Protein AF-A0A6I6LCX7-F1 (afdb_monomer)

Organism: NCBI:txid392610

Radius of gyration: 25.62 Å; Cα contacts (8 Å, |Δi|>4): 46; chains: 1; bounding box: 74×55×59 Å

Sequence (118 aa):
MTASDTPKTAPDNREQADEDTQAQTVAGEAMTHSQAPNLSGEDSEHGGTPNPAQIIPDDTQDVVDHMEQMERSGQIDMDAYRGERSDDDEPGMLGEDGMEPGDLDEHGHARRDADDAI

Mean predicted aligned error: 17.52 Å

Secondary structure (DSSP, 8-state):
-------------HHHH--TTSHHHHHHHHHHHHTSTTTSGGG--------TT-SS-TTS--HHHHHHHHHHHT----GGGTT----SSPTTTT-GGG--TT---TTS-----TT---

Foldseek 3Di:
DDDPPDPPPDPPDVVVVPPCPDPVNVVVVVVVVCPDPVNPCPPPDDDDDDDPPDPDDPPDQDPSNLVVVCVVVVHDDPVVCVPPDPPPDDPQPVHLVNADQVDAPPVGDHRPDPPPDD

Structure (mmCIF, N/CA/C/O backbone):
data_AF-A0A6I6LCX7-F1
#
_entry.id   AF-A0A6I6LCX7-F1
#
loop_
_atom_site.group_PDB
_atom_site.id
_atom_site.type_symbol
_atom_site.label_atom_id
_atom_site.label_alt_id
_atom_site.label_comp_id
_atom_site.label_asym_id
_atom_site.label_entity_id
_atom_site.label_seq_id
_atom_site.pdbx_PDB_ins_code
_atom_site.Cartn_x
_atom_site.Cartn_y
_atom_site.Cartn_z
_atom_site.occupancy
_atom_site.B_iso_or_equiv
_atom_site.auth_seq_id
_atom_site.auth_comp_id
_atom_site.auth_asym_id
_atom_site.auth_atom_id
_atom_site.pdbx_PDB_model_num
ATOM 1 N N . MET A 1 1 ? 50.072 12.483 -41.621 1.00 37.81 1 MET A N 1
ATOM 2 C CA . MET A 1 1 ? 48.797 11.740 -41.565 1.00 37.81 1 MET A CA 1
ATOM 3 C C . MET A 1 1 ? 48.143 12.076 -40.237 1.00 37.81 1 MET A C 1
ATOM 5 O O . MET A 1 1 ? 48.549 11.540 -39.219 1.00 37.81 1 MET A O 1
ATOM 9 N N . THR A 1 2 ? 47.250 13.064 -40.229 1.00 44.16 2 THR A N 1
ATOM 10 C CA . THR A 1 2 ? 46.511 13.494 -39.036 1.00 44.16 2 THR A CA 1
ATOM 11 C C . THR A 1 2 ? 45.299 12.583 -38.890 1.00 44.16 2 THR A C 1
ATOM 13 O O . THR A 1 2 ? 44.338 12.721 -39.644 1.00 44.16 2 THR A O 1
ATOM 16 N N . ALA A 1 3 ? 45.375 11.604 -37.991 1.00 49.09 3 ALA A N 1
ATOM 17 C CA . ALA A 1 3 ? 44.200 10.843 -37.598 1.00 49.09 3 ALA A CA 1
ATOM 18 C C . ALA A 1 3 ? 43.291 11.795 -36.814 1.00 49.09 3 ALA A C 1
ATOM 20 O O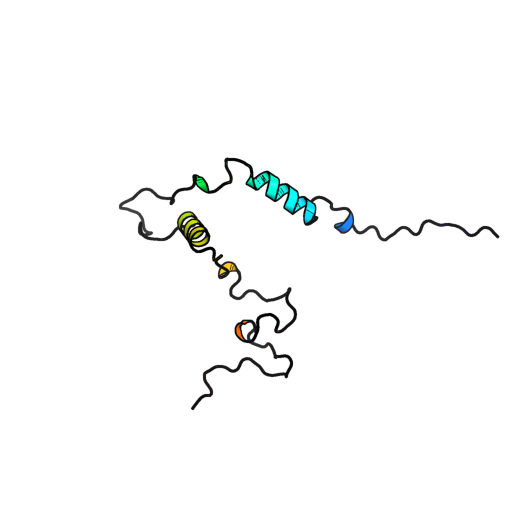 . ALA A 1 3 ? 43.665 12.278 -35.747 1.00 49.09 3 ALA A O 1
ATOM 21 N N . SER A 1 4 ? 42.155 12.140 -37.410 1.00 51.75 4 SER A N 1
ATOM 22 C CA . SER A 1 4 ? 41.102 12.922 -36.782 1.00 51.75 4 SER A CA 1
ATOM 23 C C . SER A 1 4 ? 40.557 12.137 -35.592 1.00 51.75 4 SER A C 1
ATOM 25 O O . SER A 1 4 ? 39.748 11.230 -35.769 1.00 51.75 4 SER A O 1
ATOM 27 N N . ASP A 1 5 ? 41.028 12.462 -34.392 1.00 56.72 5 ASP A N 1
ATOM 28 C CA . ASP A 1 5 ? 40.438 12.007 -33.136 1.00 56.72 5 ASP A CA 1
ATOM 29 C C . ASP A 1 5 ? 39.135 12.785 -32.920 1.00 56.72 5 ASP A C 1
ATOM 31 O O . ASP A 1 5 ? 39.072 13.808 -32.243 1.00 56.72 5 ASP A O 1
ATOM 35 N N . THR A 1 6 ? 38.096 12.387 -33.650 1.00 57.16 6 THR A N 1
ATOM 36 C CA . THR A 1 6 ? 36.738 12.851 -33.390 1.00 57.16 6 THR A CA 1
ATOM 37 C C . THR A 1 6 ? 36.243 12.077 -32.172 1.00 57.16 6 THR A C 1
ATOM 39 O O . THR A 1 6 ? 36.141 10.851 -32.275 1.00 57.16 6 THR A O 1
ATOM 42 N N . PRO A 1 7 ? 35.933 12.731 -31.033 1.00 56.25 7 PRO A N 1
ATOM 43 C CA . PRO A 1 7 ? 35.390 12.017 -29.890 1.00 56.25 7 PRO A CA 1
ATOM 44 C C . PRO A 1 7 ? 34.102 11.339 -30.347 1.00 56.25 7 PRO A C 1
ATOM 46 O O . PRO A 1 7 ? 33.177 11.994 -30.830 1.00 56.25 7 PRO A O 1
ATOM 49 N N . LYS A 1 8 ? 34.071 10.008 -30.257 1.00 59.47 8 LYS A N 1
ATOM 50 C CA . LYS A 1 8 ? 32.873 9.216 -30.514 1.00 59.47 8 LYS A CA 1
ATOM 51 C C . LYS A 1 8 ? 31.853 9.642 -29.465 1.00 59.47 8 LYS A C 1
ATOM 53 O O . LYS A 1 8 ? 31.930 9.197 -28.326 1.00 59.47 8 LYS A O 1
ATOM 58 N N . THR A 1 9 ? 30.949 10.547 -29.826 1.00 63.06 9 THR A N 1
ATOM 59 C CA . THR A 1 9 ? 29.812 10.908 -28.984 1.00 63.06 9 THR A CA 1
ATOM 60 C C . THR A 1 9 ? 29.055 9.609 -28.727 1.00 63.06 9 THR A C 1
ATOM 62 O O . THR A 1 9 ? 28.537 8.998 -29.666 1.00 63.06 9 THR A O 1
ATOM 65 N N . ALA A 1 10 ? 29.105 9.107 -27.492 1.00 66.06 10 ALA A N 1
ATOM 66 C CA . ALA A 1 10 ? 28.246 8.007 -27.084 1.00 66.06 10 ALA A CA 1
ATOM 67 C C . ALA A 1 10 ? 26.789 8.444 -27.324 1.00 66.06 10 ALA A C 1
ATOM 69 O O . ALA A 1 10 ? 26.506 9.641 -27.213 1.00 66.06 10 ALA A O 1
ATOM 70 N N . PRO A 1 11 ? 25.884 7.534 -27.722 1.00 67.12 11 PRO A N 1
ATOM 71 C CA . PRO A 1 11 ? 24.476 7.888 -27.834 1.00 67.12 11 PRO A CA 1
ATOM 72 C C . PRO A 1 11 ? 24.010 8.479 -26.497 1.00 67.12 11 PRO A C 1
ATOM 74 O O . PRO A 1 11 ? 24.218 7.867 -25.453 1.00 67.12 11 PRO A O 1
ATOM 77 N N . ASP A 1 12 ? 23.447 9.687 -26.547 1.00 70.19 12 ASP A N 1
ATOM 78 C CA . ASP A 1 12 ? 22.878 10.375 -25.389 1.00 70.19 12 ASP A CA 1
ATOM 79 C C . ASP A 1 12 ? 21.597 9.642 -24.983 1.00 70.19 12 ASP A C 1
ATOM 81 O O . ASP A 1 12 ? 20.542 9.798 -25.606 1.00 70.19 12 ASP A O 1
ATOM 85 N N . ASN A 1 13 ? 21.742 8.730 -24.025 1.00 73.06 13 ASN A N 1
ATOM 86 C CA . ASN A 1 13 ? 20.651 7.950 -23.476 1.00 73.06 13 ASN A CA 1
ATOM 87 C C . ASN A 1 13 ? 20.053 8.754 -22.319 1.00 73.06 13 ASN A C 1
ATOM 89 O O . ASN A 1 13 ? 20.673 8.865 -21.260 1.00 73.06 13 ASN A O 1
ATOM 93 N N . ARG A 1 14 ? 18.868 9.337 -22.533 1.00 78.12 14 ARG A N 1
ATOM 94 C CA . ARG A 1 14 ? 18.220 10.188 -21.524 1.00 78.12 14 ARG A CA 1
ATOM 95 C C . ARG A 1 14 ? 17.962 9.410 -20.240 1.00 78.12 14 ARG A C 1
ATOM 97 O O . ARG A 1 14 ? 18.135 9.962 -19.166 1.00 78.12 14 ARG A O 1
ATOM 104 N N . GLU A 1 15 ? 17.660 8.124 -20.365 1.00 72.31 15 GLU A N 1
ATOM 105 C CA . GLU A 1 15 ? 17.429 7.197 -19.264 1.00 72.31 15 GLU A CA 1
ATOM 106 C C . GLU A 1 15 ? 18.714 6.888 -18.465 1.00 72.31 15 GLU A C 1
ATOM 108 O O . GLU A 1 15 ? 18.632 6.466 -17.320 1.00 72.31 15 GLU A O 1
ATOM 113 N N . GLN A 1 16 ? 19.915 7.123 -19.017 1.00 76.31 16 GLN A N 1
ATOM 114 C CA . GLN A 1 16 ? 21.177 7.059 -18.253 1.00 76.31 16 GLN A CA 1
ATOM 115 C C . GLN A 1 16 ? 21.526 8.382 -17.562 1.00 76.31 16 GLN A C 1
ATOM 117 O O . GLN A 1 16 ? 22.289 8.386 -16.597 1.00 76.31 16 GLN A O 1
ATOM 122 N N . ALA A 1 17 ? 21.009 9.500 -18.076 1.00 79.00 17 ALA A N 1
ATOM 123 C CA . ALA A 1 17 ? 21.193 10.831 -17.501 1.00 79.00 17 ALA A CA 1
ATOM 124 C C . ALA A 1 17 ? 20.156 11.160 -16.412 1.00 79.00 17 ALA A C 1
ATOM 126 O O . ALA A 1 17 ? 20.317 12.146 -15.695 1.00 79.00 17 ALA A O 1
ATOM 127 N N . ASP A 1 18 ? 19.105 10.352 -16.300 1.00 81.75 18 ASP A N 1
ATOM 128 C CA . ASP A 1 18 ? 18.076 10.445 -15.272 1.00 81.75 18 ASP A CA 1
ATOM 129 C C . ASP A 1 18 ? 18.589 9.768 -13.990 1.00 81.75 18 ASP A C 1
ATOM 131 O O . ASP A 1 18 ? 18.553 8.549 -13.858 1.00 81.75 18 ASP A O 1
ATOM 135 N N . GLU A 1 19 ? 19.201 10.556 -13.099 1.00 81.25 19 GLU A N 1
ATOM 136 C CA . GLU A 1 19 ? 19.796 10.093 -11.833 1.00 81.25 19 GLU A CA 1
ATOM 137 C C . GLU A 1 19 ? 18.735 9.759 -10.774 1.00 81.25 19 GLU A C 1
ATOM 139 O O . GLU A 1 19 ? 18.908 8.815 -9.998 1.00 81.25 19 GLU A O 1
ATOM 144 N N . ASP A 1 20 ? 17.631 10.507 -10.771 1.00 80.81 20 ASP A N 1
ATOM 145 C CA . ASP A 1 20 ? 16.590 10.449 -9.741 1.00 80.81 20 ASP A CA 1
ATOM 146 C C . ASP A 1 20 ? 15.798 9.136 -9.804 1.00 80.81 20 ASP A C 1
ATOM 148 O O . ASP A 1 20 ? 15.361 8.611 -8.782 1.00 80.81 20 ASP A O 1
ATOM 152 N N . THR A 1 21 ? 15.659 8.557 -10.999 1.00 82.56 21 THR A N 1
ATOM 153 C CA . THR A 1 21 ? 14.944 7.287 -11.214 1.00 82.56 21 THR A CA 1
ATOM 154 C C . THR A 1 21 ? 15.823 6.044 -11.052 1.00 82.56 21 THR A C 1
ATOM 156 O O . THR A 1 21 ? 15.332 4.916 -11.151 1.00 82.56 21 THR A O 1
ATOM 159 N N . GLN A 1 22 ? 17.122 6.208 -10.783 1.00 88.88 22 GLN A N 1
ATOM 160 C CA . GLN A 1 22 ? 18.034 5.073 -10.647 1.00 88.88 22 GLN A CA 1
ATOM 161 C C . GLN A 1 22 ? 17.797 4.333 -9.332 1.00 88.88 22 GLN A C 1
ATOM 163 O O . GLN A 1 22 ? 17.592 4.936 -8.278 1.00 88.88 22 GLN A O 1
ATOM 168 N N . ALA A 1 23 ? 17.891 3.003 -9.379 1.00 87.69 23 ALA A N 1
ATOM 169 C CA . ALA A 1 23 ? 17.547 2.137 -8.253 1.00 87.69 23 ALA A CA 1
ATOM 170 C C . ALA A 1 23 ? 18.292 2.496 -6.956 1.00 87.69 23 ALA A C 1
ATOM 172 O O . ALA A 1 23 ? 17.701 2.469 -5.881 1.00 87.69 23 ALA A O 1
ATOM 173 N N . GLN A 1 24 ? 19.574 2.867 -7.036 1.00 86.81 24 GLN A N 1
ATOM 174 C CA . GLN A 1 24 ? 20.352 3.261 -5.859 1.00 86.81 24 GLN A CA 1
ATOM 175 C C . GLN A 1 24 ? 19.909 4.605 -5.266 1.00 86.81 24 GLN A C 1
ATOM 177 O O . GLN A 1 24 ? 19.962 4.768 -4.048 1.00 86.81 24 GLN A O 1
ATOM 182 N N . THR A 1 25 ? 19.470 5.545 -6.108 1.00 87.50 25 THR A N 1
ATOM 183 C CA . THR A 1 25 ? 18.971 6.858 -5.684 1.00 87.50 25 THR A CA 1
ATOM 184 C C . THR A 1 25 ? 17.639 6.680 -4.967 1.00 87.50 25 THR A C 1
ATOM 186 O O . THR A 1 25 ? 17.510 7.089 -3.814 1.00 87.50 25 THR A O 1
ATOM 189 N N . VAL A 1 26 ? 16.710 5.940 -5.583 1.00 87.25 26 VAL A N 1
ATOM 190 C CA . VAL A 1 26 ? 15.400 5.606 -5.003 1.00 87.25 26 VAL A CA 1
ATOM 191 C C . VAL A 1 26 ? 15.551 4.806 -3.707 1.00 87.25 26 VAL A C 1
ATOM 193 O O . VAL A 1 26 ? 14.903 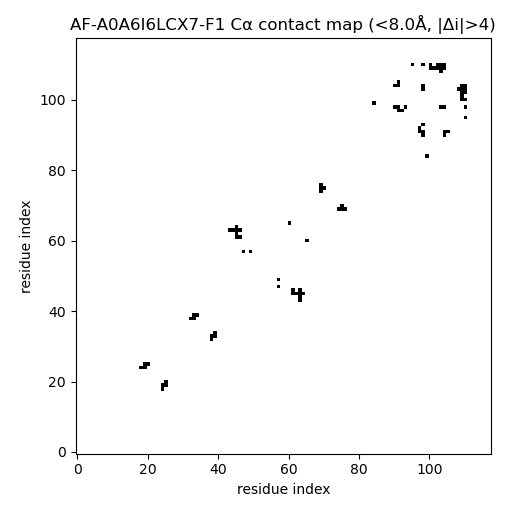5.113 -2.710 1.00 87.25 26 VAL A O 1
ATOM 196 N N . ALA A 1 27 ? 16.442 3.809 -3.669 1.00 85.81 27 ALA A N 1
ATOM 197 C CA . ALA A 1 27 ? 16.692 3.034 -2.454 1.00 85.81 27 ALA A CA 1
ATOM 198 C C . ALA A 1 27 ? 17.294 3.894 -1.330 1.00 85.81 27 ALA A C 1
ATOM 200 O O . ALA A 1 27 ? 16.922 3.742 -0.165 1.00 85.81 27 ALA A O 1
ATOM 201 N N . GLY A 1 28 ? 18.212 4.807 -1.664 1.00 86.25 28 GLY A N 1
ATOM 202 C CA . GLY A 1 28 ? 18.791 5.751 -0.707 1.00 86.25 28 GLY A CA 1
ATOM 203 C C . GLY A 1 28 ? 17.759 6.734 -0.149 1.00 86.25 28 GLY A C 1
ATOM 204 O O . GLY A 1 28 ? 17.728 6.980 1.061 1.00 86.25 28 GLY A O 1
ATOM 205 N N . GLU A 1 29 ? 16.881 7.255 -1.007 1.00 84.69 29 GLU A N 1
ATOM 206 C CA . GLU A 1 29 ? 15.771 8.123 -0.609 1.00 84.69 29 GLU A CA 1
ATOM 207 C C . GLU A 1 29 ? 14.782 7.374 0.289 1.00 84.69 29 GLU A C 1
ATOM 209 O O . GLU A 1 29 ? 14.474 7.850 1.381 1.00 84.69 29 GLU A O 1
ATOM 214 N N . ALA A 1 30 ? 14.364 6.168 -0.108 1.00 81.69 30 ALA A N 1
ATOM 215 C CA . ALA A 1 30 ? 13.442 5.335 0.657 1.00 81.69 30 ALA A CA 1
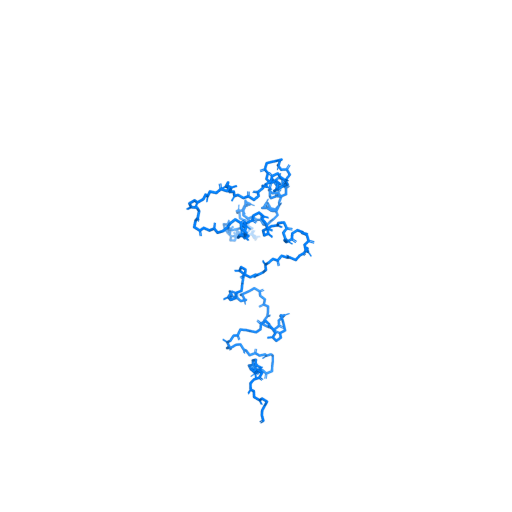ATOM 216 C C . ALA A 1 30 ? 13.988 4.999 2.050 1.00 81.69 30 ALA A C 1
ATOM 218 O O . ALA A 1 30 ? 13.253 5.121 3.026 1.00 81.69 30 ALA A O 1
ATOM 219 N N . MET A 1 31 ? 15.275 4.646 2.166 1.00 79.88 31 MET A N 1
ATOM 220 C CA . MET A 1 31 ? 15.915 4.401 3.466 1.00 79.88 31 MET A CA 1
ATOM 221 C C . MET A 1 31 ? 15.992 5.657 4.340 1.00 79.88 31 MET A C 1
ATOM 223 O O . MET A 1 31 ? 15.899 5.575 5.562 1.00 79.88 31 MET A O 1
ATOM 227 N N . THR A 1 32 ? 16.145 6.833 3.732 1.00 80.19 32 THR A N 1
ATOM 228 C CA . THR A 1 32 ? 16.131 8.100 4.474 1.00 80.19 32 THR A CA 1
ATOM 229 C C . THR A 1 32 ? 14.710 8.458 4.924 1.00 80.19 32 THR A C 1
ATOM 231 O O . THR A 1 32 ? 14.518 8.957 6.033 1.00 80.19 32 THR A O 1
ATOM 234 N N . HIS A 1 33 ? 13.710 8.168 4.087 1.00 68.69 33 HIS A N 1
ATOM 235 C CA . HIS A 1 33 ? 12.294 8.405 4.362 1.00 68.69 33 HIS A CA 1
ATOM 236 C C . HIS A 1 33 ? 11.719 7.453 5.416 1.00 68.69 33 HIS A C 1
ATOM 238 O O . HIS A 1 33 ? 10.968 7.898 6.279 1.00 68.69 33 HIS A O 1
ATOM 244 N N . SER A 1 34 ? 12.089 6.173 5.408 1.00 61.84 34 SER A N 1
ATOM 245 C CA . SER A 1 34 ? 11.628 5.197 6.407 1.00 61.84 34 SER A CA 1
ATOM 246 C C . SER A 1 34 ? 12.153 5.480 7.816 1.00 61.84 34 SER A C 1
ATOM 248 O O . SER A 1 34 ? 11.574 5.018 8.793 1.00 61.84 34 SER A O 1
ATOM 250 N N . GLN A 1 35 ? 13.193 6.306 7.945 1.00 63.19 35 GLN A N 1
ATOM 251 C CA . GLN A 1 35 ? 13.704 6.779 9.231 1.00 63.19 35 GLN A CA 1
ATOM 252 C C . GLN A 1 35 ? 12.983 8.038 9.751 1.00 63.19 35 GLN A C 1
ATOM 254 O O . GLN A 1 35 ? 13.326 8.555 10.819 1.00 63.19 35 GLN A O 1
ATOM 259 N N . ALA A 1 36 ? 11.993 8.555 9.011 1.00 60.88 36 ALA A N 1
ATOM 260 C CA . ALA A 1 36 ? 11.167 9.666 9.455 1.00 60.88 36 ALA A CA 1
ATOM 261 C C . ALA A 1 36 ? 10.147 9.190 10.512 1.00 60.88 36 ALA A C 1
ATOM 263 O O . ALA A 1 36 ? 9.366 8.277 10.244 1.00 60.88 36 ALA A O 1
ATOM 264 N N . PRO A 1 37 ? 10.060 9.855 11.679 1.00 57.16 37 PRO A N 1
ATOM 265 C CA . PRO A 1 37 ? 9.259 9.399 12.822 1.00 57.16 37 PRO A CA 1
ATOM 266 C C . PRO A 1 37 ? 7.736 9.400 12.598 1.00 57.16 37 PRO A C 1
ATOM 268 O O . PRO A 1 37 ? 7.007 8.991 13.483 1.00 57.16 37 PRO A O 1
ATOM 271 N N . ASN A 1 38 ? 7.243 9.876 11.449 1.00 56.78 38 ASN A N 1
ATOM 272 C CA . ASN A 1 38 ? 5.808 9.913 11.128 1.00 56.78 38 ASN A CA 1
ATOM 273 C C . ASN A 1 38 ? 5.395 8.883 10.058 1.00 56.78 38 ASN A C 1
ATOM 275 O O . ASN A 1 38 ? 4.250 8.908 9.616 1.00 56.78 38 ASN A O 1
ATOM 279 N N . LEU A 1 39 ? 6.327 8.056 9.568 1.00 56.03 39 LEU A N 1
ATOM 280 C CA . LEU A 1 39 ? 6.070 7.059 8.514 1.00 56.03 39 LEU A CA 1
ATOM 281 C C . LEU A 1 39 ? 6.232 5.621 8.995 1.00 56.03 39 LEU A C 1
ATOM 283 O O . LEU A 1 39 ? 5.837 4.690 8.298 1.00 56.03 39 LEU A O 1
ATOM 287 N N . SER A 1 40 ? 6.808 5.440 10.176 1.00 59.34 40 SER A N 1
ATOM 288 C CA . SER A 1 40 ? 6.787 4.156 10.844 1.00 59.34 40 SER A CA 1
ATOM 289 C C . SER A 1 40 ? 5.348 3.925 11.301 1.0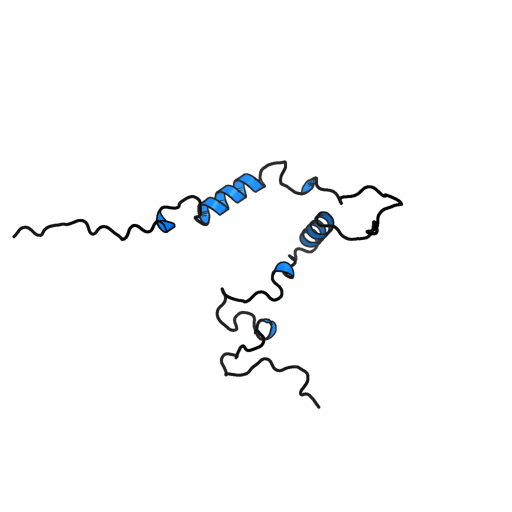0 59.34 40 SER A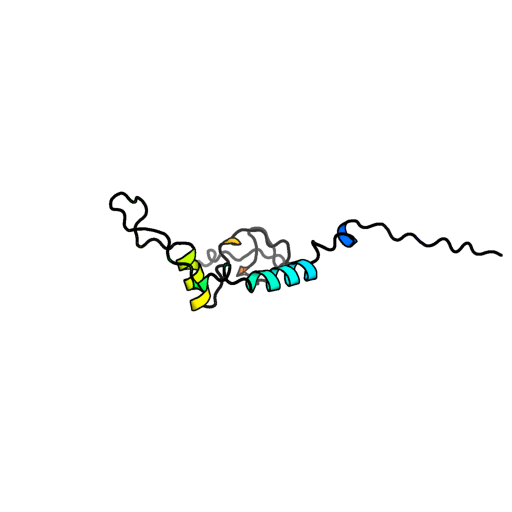 C 1
ATOM 291 O O . SER A 1 40 ? 4.806 4.711 12.076 1.00 59.34 40 SER A O 1
ATOM 293 N N . GLY A 1 41 ? 4.694 2.888 10.780 1.00 59.50 41 GLY A N 1
ATOM 294 C CA . GLY A 1 41 ? 3.329 2.508 11.163 1.00 59.50 41 GLY A CA 1
ATOM 295 C C . GLY A 1 41 ? 3.181 2.120 12.640 1.00 59.50 41 GLY A C 1
ATOM 296 O O . GLY A 1 41 ? 2.102 1.705 13.036 1.00 59.50 41 GLY A O 1
ATOM 297 N N . GLU A 1 42 ? 4.236 2.275 13.448 1.00 63.44 42 GLU A N 1
ATOM 298 C CA . GLU A 1 42 ? 4.306 1.939 14.872 1.00 63.44 42 GLU A CA 1
ATOM 299 C C . GLU A 1 42 ? 3.249 2.644 15.738 1.00 63.44 42 GLU A C 1
ATOM 301 O O . GLU A 1 42 ? 2.851 2.094 16.761 1.00 63.44 42 GLU A O 1
ATOM 306 N N . ASP A 1 43 ? 2.761 3.812 15.306 1.00 69.50 43 ASP A N 1
ATOM 307 C CA . ASP A 1 43 ? 1.699 4.571 15.985 1.00 69.50 43 ASP A CA 1
ATOM 308 C C . ASP A 1 43 ? 0.332 4.487 15.266 1.00 69.50 43 ASP A C 1
ATOM 310 O O . ASP A 1 43 ? -0.602 5.208 15.626 1.00 69.50 43 ASP A O 1
ATOM 314 N N . SER A 1 44 ? 0.198 3.667 14.214 1.00 77.94 44 SER A N 1
ATOM 315 C CA . SER A 1 44 ? -1.085 3.494 13.516 1.00 77.94 44 SER A CA 1
ATOM 316 C C . SER A 1 44 ? -1.990 2.527 14.272 1.00 77.94 44 SER A C 1
ATOM 318 O O . SER A 1 44 ? -1.553 1.478 14.725 1.00 77.94 44 SER A O 1
ATOM 320 N N . GLU A 1 45 ? -3.269 2.878 14.385 1.00 81.94 45 GLU A N 1
ATOM 321 C CA . GL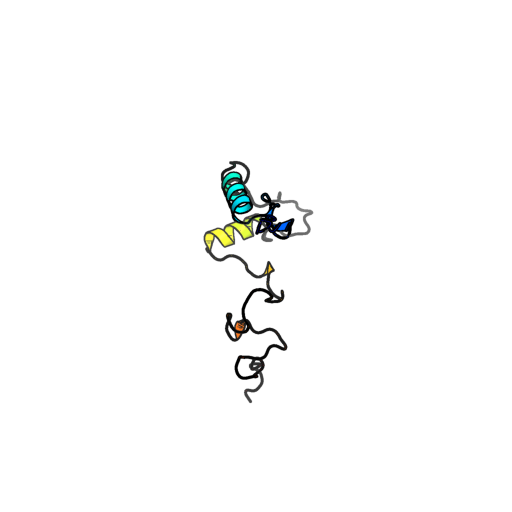U A 1 45 ? -4.299 2.057 15.024 1.00 81.94 45 GLU A CA 1
ATOM 322 C C . GLU A 1 45 ? -5.411 1.714 14.027 1.00 81.94 45 GLU A C 1
ATOM 324 O O . GLU A 1 45 ? -5.624 2.448 13.056 1.00 81.94 45 GLU A O 1
ATOM 329 N N . HIS A 1 46 ? -6.128 0.618 14.291 1.00 84.56 46 HIS A N 1
ATOM 330 C CA . HIS A 1 46 ? -7.322 0.236 13.539 1.00 84.56 46 HIS A CA 1
ATOM 331 C C . HIS A 1 46 ? -8.286 1.424 13.403 1.00 84.56 46 HIS A C 1
ATOM 333 O O . HIS A 1 46 ? -8.701 2.050 14.386 1.00 84.56 46 HIS A O 1
ATOM 339 N N . GLY A 1 47 ? -8.648 1.743 12.167 1.00 77.50 47 GLY A N 1
ATOM 340 C CA . GLY A 1 47 ? -9.435 2.912 11.826 1.00 77.50 47 GLY A CA 1
ATOM 341 C C . GLY A 1 47 ? -10.928 2.696 12.039 1.00 77.50 47 GLY A C 1
ATOM 342 O O . GLY A 1 47 ? -11.588 2.007 11.271 1.00 77.50 47 GLY A O 1
ATOM 343 N N . GLY A 1 48 ? -11.517 3.398 13.003 1.00 72.50 48 GLY A N 1
ATOM 344 C CA . GLY A 1 48 ? -12.967 3.411 13.176 1.00 72.50 48 GLY A CA 1
ATOM 345 C C . GLY A 1 48 ? -13.371 3.770 14.595 1.00 72.50 48 GLY A C 1
ATOM 346 O O . GLY A 1 48 ? -12.661 3.495 15.553 1.00 72.50 48 GLY A O 1
ATOM 347 N N . THR A 1 49 ? -14.533 4.404 14.747 1.00 68.50 49 THR A N 1
ATOM 348 C CA . THR A 1 49 ? -15.194 4.480 16.059 1.00 68.50 49 THR A CA 1
ATOM 349 C C . THR A 1 49 ? -16.445 3.620 15.991 1.00 68.50 49 THR A C 1
ATOM 351 O O . THR A 1 49 ? -17.144 3.724 14.977 1.00 68.50 49 THR A O 1
ATOM 354 N N . PRO A 1 50 ? -16.759 2.828 17.036 1.00 67.94 50 PRO A N 1
ATOM 355 C CA . PRO A 1 50 ? -17.959 2.002 17.048 1.00 67.94 50 PRO A CA 1
ATOM 356 C C . PRO A 1 50 ? -19.181 2.880 16.779 1.00 67.94 50 PRO A C 1
ATOM 358 O O . PRO A 1 50 ? -19.530 3.755 17.582 1.00 67.94 50 PRO A O 1
ATOM 361 N N . ASN A 1 51 ? -19.812 2.688 15.625 1.00 71.19 51 ASN A N 1
ATOM 362 C CA . ASN A 1 51 ? -20.945 3.479 15.179 1.00 71.19 51 ASN A CA 1
ATOM 363 C C . ASN A 1 51 ? -22.133 2.543 14.948 1.00 71.19 51 ASN A C 1
ATOM 365 O O . ASN A 1 51 ? -22.111 1.736 14.026 1.00 71.19 51 ASN A O 1
ATOM 369 N N . PRO A 1 52 ? -23.242 2.687 15.691 1.00 70.56 52 PRO A N 1
ATOM 370 C CA . PRO A 1 52 ? -24.406 1.817 15.527 1.00 70.56 52 PRO A CA 1
ATOM 371 C C . PRO A 1 52 ? -25.071 1.903 14.139 1.00 70.56 52 PRO A C 1
ATOM 373 O O . PRO A 1 52 ? -25.939 1.090 13.834 1.00 70.56 52 PRO A O 1
ATOM 376 N N . ALA A 1 53 ? -24.701 2.883 13.306 1.00 79.94 53 ALA A N 1
ATOM 377 C CA . ALA A 1 53 ? -25.126 3.006 11.913 1.00 79.94 53 ALA A CA 1
ATOM 378 C C . ALA A 1 53 ? -24.077 2.510 10.895 1.00 79.94 53 ALA A C 1
ATOM 380 O O . ALA A 1 53 ? -24.269 2.706 9.693 1.00 79.94 53 ALA A O 1
ATOM 381 N N . GLN A 1 54 ? -22.964 1.913 11.339 1.00 75.25 54 GLN A N 1
ATOM 382 C CA . GLN A 1 54 ? -21.947 1.385 10.435 1.00 75.25 54 GLN A CA 1
ATOM 383 C C . GLN A 1 54 ? -22.481 0.197 9.637 1.00 75.25 54 GLN A C 1
ATOM 385 O O . GLN A 1 54 ? -23.166 -0.683 10.155 1.00 75.25 54 GLN A O 1
ATOM 390 N N . ILE A 1 55 ? -22.162 0.198 8.347 1.00 76.81 55 ILE A N 1
ATOM 391 C CA . ILE A 1 55 ? -22.531 -0.877 7.422 1.00 76.81 55 ILE A CA 1
ATOM 392 C C . ILE A 1 55 ? -21.492 -2.003 7.481 1.00 76.81 55 ILE A C 1
ATOM 394 O O . ILE A 1 55 ? -21.843 -3.169 7.324 1.00 76.81 55 ILE A O 1
ATOM 398 N N . ILE A 1 56 ? -20.226 -1.646 7.708 1.00 75.00 56 ILE A N 1
ATOM 399 C CA . ILE A 1 56 ? -19.109 -2.581 7.836 1.00 75.00 56 ILE A CA 1
ATOM 400 C C . ILE A 1 56 ? -18.993 -2.962 9.312 1.00 75.00 56 ILE A C 1
ATOM 402 O O . ILE A 1 56 ? -18.861 -2.053 10.126 1.00 75.00 56 ILE A O 1
ATOM 406 N N . PRO A 1 57 ? -19.074 -4.248 9.675 1.00 75.31 57 PRO A N 1
ATOM 407 C CA . PRO A 1 57 ? -18.901 -4.705 11.052 1.00 75.31 57 PRO A CA 1
ATOM 408 C C . PRO A 1 57 ? -17.551 -4.297 11.668 1.00 75.31 57 PRO A C 1
ATOM 410 O O . PRO A 1 57 ? -16.546 -4.287 10.961 1.00 75.31 57 PRO A O 1
ATOM 413 N N . ASP A 1 58 ? -17.527 -4.012 12.976 1.00 71.88 58 ASP A N 1
ATOM 414 C CA . ASP A 1 58 ? -16.310 -3.649 13.739 1.00 71.88 58 ASP A CA 1
ATOM 415 C C . ASP A 1 58 ? -15.249 -4.769 13.766 1.00 71.88 58 ASP A C 1
ATOM 417 O O . ASP A 1 58 ? -14.103 -4.523 14.112 1.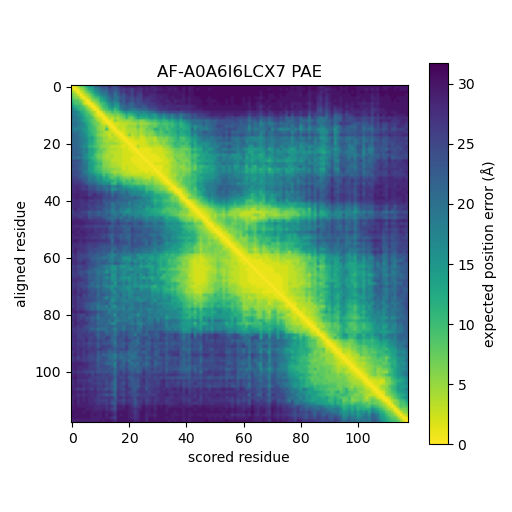00 71.88 58 ASP A O 1
ATOM 421 N N . ASP A 1 59 ? -15.616 -6.010 13.437 1.00 76.94 59 ASP A N 1
ATOM 422 C CA . ASP A 1 59 ? -14.706 -7.159 13.340 1.00 76.94 59 ASP A CA 1
ATOM 423 C C . ASP A 1 59 ? -14.116 -7.353 11.932 1.00 76.94 59 ASP A C 1
ATOM 425 O O . ASP A 1 59 ? -13.435 -8.348 11.673 1.00 76.94 59 ASP A O 1
ATOM 429 N N . THR A 1 60 ? -14.369 -6.420 11.011 1.00 86.12 60 THR A N 1
ATOM 430 C CA . THR A 1 60 ? -13.769 -6.446 9.674 1.00 86.12 60 THR A CA 1
ATOM 431 C C . THR A 1 60 ? -12.332 -5.962 9.751 1.00 86.12 60 THR A C 1
ATOM 433 O O . THR A 1 60 ? -12.080 -4.859 10.219 1.00 86.12 60 THR A O 1
ATOM 436 N N . GLN A 1 61 ? -11.408 -6.770 9.242 1.00 85.56 61 GLN A N 1
ATOM 437 C CA . GLN A 1 61 ? -9.989 -6.439 9.216 1.00 85.56 61 GLN A CA 1
ATOM 438 C C . GLN A 1 61 ? -9.727 -5.227 8.304 1.00 85.56 61 GLN A C 1
ATOM 440 O O . GLN A 1 61 ? -10.191 -5.210 7.158 1.00 85.56 61 GLN A O 1
ATOM 445 N N . ASP A 1 62 ? -9.002 -4.227 8.805 1.00 86.06 62 ASP A N 1
ATOM 446 C CA . ASP A 1 62 ? -8.590 -3.055 8.030 1.00 86.06 62 ASP A CA 1
ATOM 447 C C . ASP A 1 62 ? -7.138 -3.160 7.519 1.00 86.06 62 ASP A C 1
ATOM 449 O O . ASP A 1 62 ? -6.493 -4.209 7.595 1.00 86.06 62 ASP A O 1
ATOM 453 N N . VAL A 1 63 ? -6.624 -2.074 6.931 1.00 86.94 63 VAL A N 1
ATOM 454 C CA . VAL A 1 63 ? -5.262 -2.055 6.377 1.00 86.94 63 VAL A CA 1
ATOM 455 C C . VAL A 1 63 ? -4.205 -2.149 7.484 1.00 86.94 63 VAL A C 1
ATOM 457 O O . VAL A 1 63 ? -3.182 -2.799 7.283 1.00 86.94 63 VAL A O 1
ATOM 460 N N . VAL A 1 64 ? -4.437 -1.519 8.639 1.00 85.81 64 VAL A N 1
ATOM 461 C CA . VAL A 1 64 ? -3.500 -1.544 9.771 1.00 85.81 64 VAL A CA 1
ATOM 462 C C . VAL A 1 64 ? -3.448 -2.950 10.360 1.00 85.81 64 VAL A C 1
ATOM 464 O O . VAL A 1 64 ? -2.362 -3.506 10.500 1.00 85.81 64 VAL A O 1
ATOM 467 N N . ASP A 1 65 ? -4.604 -3.577 10.572 1.00 87.38 65 ASP A N 1
ATOM 468 C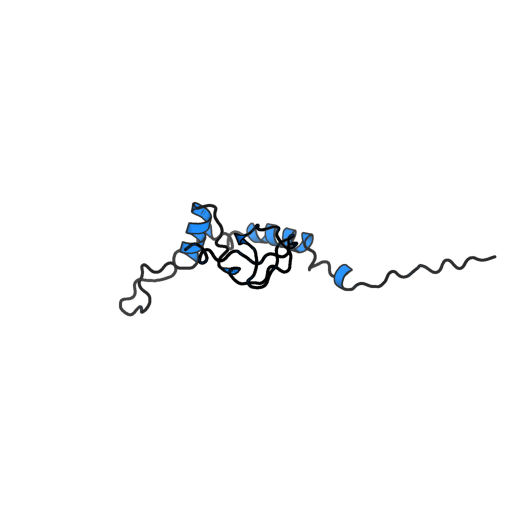 CA . ASP A 1 65 ? -4.691 -4.955 11.052 1.00 87.38 65 ASP A CA 1
ATOM 469 C C . ASP A 1 65 ? -3.976 -5.938 10.113 1.00 87.38 65 ASP A C 1
ATOM 471 O O . ASP A 1 65 ? -3.315 -6.882 10.556 1.00 87.38 65 ASP A O 1
ATOM 475 N N . HIS A 1 66 ? -4.111 -5.731 8.801 1.00 87.19 66 HIS A N 1
ATOM 476 C CA . HIS A 1 66 ? -3.452 -6.569 7.809 1.00 87.19 66 HIS A CA 1
ATOM 477 C C . HIS A 1 66 ? -1.927 -6.373 7.823 1.00 87.19 66 HIS A C 1
ATOM 479 O O . HIS A 1 66 ? -1.170 -7.344 7.756 1.00 87.19 66 HIS A O 1
ATOM 485 N N . MET A 1 67 ? -1.456 -5.132 7.979 1.00 87.56 67 MET A N 1
ATOM 486 C CA . MET A 1 67 ? -0.029 -4.833 8.137 1.00 87.56 67 MET A CA 1
ATOM 487 C C . MET A 1 67 ? 0.556 -5.459 9.412 1.00 87.56 67 MET A C 1
ATOM 489 O O . MET A 1 67 ? 1.604 -6.105 9.341 1.00 87.56 67 MET A O 1
ATOM 493 N N . GLU A 1 68 ? -0.140 -5.370 10.547 1.00 87.06 68 GLU A N 1
ATOM 494 C CA . GLU A 1 68 ? 0.269 -6.03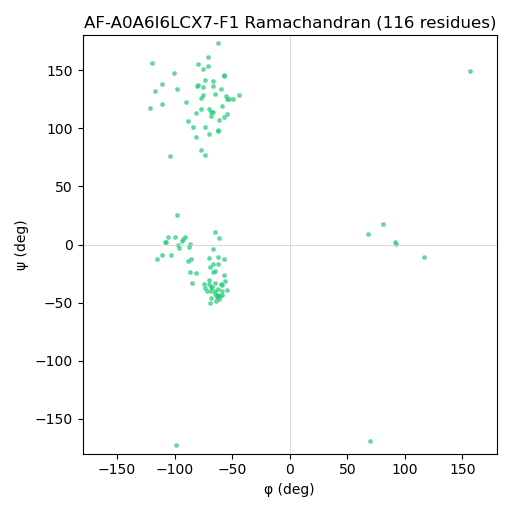6 11.792 1.00 87.06 68 GLU A CA 1
ATOM 495 C C . GLU A 1 68 ? 0.297 -7.564 11.645 1.00 87.06 68 GLU A C 1
ATOM 497 O O . GLU A 1 68 ? 1.187 -8.244 12.169 1.00 87.06 68 GLU A O 1
ATOM 502 N N . GLN A 1 69 ? -0.664 -8.136 10.912 1.00 88.31 69 GLN A N 1
ATOM 503 C CA . GLN A 1 69 ? -0.683 -9.566 10.620 1.00 88.31 69 GLN A CA 1
ATOM 504 C C . GLN A 1 69 ? 0.549 -9.988 9.809 1.00 88.31 69 GLN A C 1
ATOM 506 O O . GLN A 1 69 ? 1.164 -11.015 10.126 1.00 88.31 69 GLN A O 1
ATOM 511 N N . MET A 1 70 ? 0.930 -9.213 8.791 1.00 89.69 70 MET A N 1
ATOM 512 C CA . MET A 1 70 ? 2.135 -9.466 7.996 1.00 89.69 70 MET A CA 1
ATOM 513 C C . MET A 1 70 ? 3.401 -9.358 8.847 1.00 89.69 70 MET A C 1
ATOM 515 O O . MET A 1 70 ? 4.244 -10.254 8.805 1.00 89.69 70 MET A O 1
ATOM 519 N N . GLU A 1 71 ? 3.516 -8.327 9.684 1.00 85.81 71 GLU A N 1
ATOM 520 C CA . GLU A 1 71 ? 4.670 -8.154 10.570 1.00 85.81 71 GLU A CA 1
ATOM 521 C C . GLU A 1 71 ? 4.797 -9.318 11.563 1.00 85.81 71 GLU A C 1
ATOM 523 O O . GLU A 1 71 ? 5.864 -9.918 11.715 1.00 85.81 71 GLU A O 1
ATOM 528 N N . ARG A 1 72 ? 3.688 -9.699 12.204 1.00 86.94 72 ARG A N 1
ATOM 529 C CA . ARG A 1 72 ? 3.673 -10.773 13.202 1.00 86.94 72 ARG A CA 1
ATOM 530 C C . ARG A 1 72 ? 3.931 -12.150 12.598 1.00 86.94 72 ARG A C 1
ATOM 532 O O . ARG A 1 72 ? 4.522 -13.006 13.260 1.00 86.94 72 ARG A O 1
ATOM 539 N N . SER A 1 73 ? 3.431 -12.397 11.390 1.00 88.19 73 SER A N 1
ATOM 540 C CA . SER A 1 73 ? 3.625 -13.670 10.690 1.00 88.19 73 SER A CA 1
ATOM 541 C C . SER A 1 73 ? 4.983 -13.757 9.991 1.00 88.19 73 SER A C 1
ATOM 543 O O . SER A 1 73 ? 5.479 -14.862 9.776 1.00 88.19 73 SER A O 1
ATOM 545 N N . GLY A 1 74 ? 5.591 -12.615 9.652 1.00 85.19 74 GLY A N 1
ATOM 546 C CA . GLY A 1 74 ? 6.780 -12.533 8.805 1.00 85.19 74 GLY A CA 1
ATOM 547 C C . GLY A 1 74 ? 6.520 -12.930 7.347 1.00 85.19 74 GLY A C 1
ATOM 548 O O . GLY A 1 74 ? 7.472 -13.095 6.586 1.00 85.19 74 GLY A O 1
ATOM 549 N N . GLN A 1 75 ? 5.255 -13.115 6.963 1.00 85.69 75 GLN A N 1
ATOM 550 C CA . GLN A 1 75 ? 4.838 -13.482 5.618 1.00 85.69 75 GLN A CA 1
ATOM 551 C C . GLN A 1 75 ? 4.105 -12.296 4.994 1.00 85.69 75 GLN A C 1
ATOM 553 O O . GLN A 1 75 ? 3.099 -11.831 5.524 1.00 85.69 75 GLN A O 1
ATOM 558 N N . ILE A 1 76 ? 4.627 -11.810 3.870 1.00 80.25 76 ILE A N 1
ATOM 559 C CA . ILE A 1 76 ? 3.996 -10.740 3.097 1.00 80.25 76 ILE A CA 1
ATOM 560 C C . ILE A 1 76 ? 2.877 -11.354 2.258 1.00 80.25 76 ILE A C 1
ATOM 562 O O . ILE A 1 76 ? 3.058 -12.427 1.672 1.00 80.25 76 ILE A O 1
ATOM 566 N N . ASP A 1 77 ? 1.731 -10.680 2.213 1.00 79.69 77 ASP A N 1
ATOM 567 C CA . ASP A 1 77 ? 0.654 -11.045 1.306 1.00 79.69 77 ASP A CA 1
ATOM 568 C C . ASP A 1 77 ? 1.078 -10.768 -0.146 1.00 79.69 77 ASP A C 1
ATOM 570 O O . ASP A 1 77 ? 1.306 -9.625 -0.544 1.00 79.69 77 ASP A O 1
ATOM 574 N N . MET A 1 78 ? 1.210 -11.835 -0.933 1.00 80.81 78 MET A N 1
ATOM 575 C CA . MET A 1 78 ? 1.514 -11.751 -2.363 1.00 80.81 78 MET A CA 1
ATOM 576 C C . MET A 1 78 ? 0.237 -11.766 -3.212 1.00 80.81 78 MET A C 1
ATOM 578 O O . MET A 1 78 ? 0.320 -11.748 -4.439 1.00 80.81 78 MET A O 1
ATOM 582 N N . ASP A 1 79 ? -0.948 -11.780 -2.592 1.00 75.44 79 ASP A N 1
ATOM 583 C CA . ASP A 1 79 ? -2.234 -11.858 -3.285 1.00 75.44 79 ASP A CA 1
ATOM 584 C C . ASP A 1 79 ? -2.503 -10.631 -4.152 1.00 75.44 79 ASP A C 1
ATOM 586 O O . ASP A 1 79 ? -3.231 -10.736 -5.138 1.00 75.44 79 ASP A O 1
ATOM 590 N N . ALA A 1 80 ? -1.859 -9.500 -3.853 1.00 71.31 80 ALA A N 1
ATOM 591 C CA . ALA A 1 80 ? -1.857 -8.325 -4.718 1.00 71.31 80 ALA A CA 1
ATOM 592 C C . ALA A 1 80 ? -1.342 -8.633 -6.138 1.00 71.31 80 ALA A C 1
ATOM 594 O O . ALA A 1 80 ? -1.819 -8.036 -7.097 1.00 71.31 80 ALA A O 1
ATOM 595 N N . TYR A 1 81 ? -0.425 -9.595 -6.267 1.00 62.72 81 TYR A N 1
ATOM 596 C CA . TYR A 1 81 ? 0.164 -10.036 -7.535 1.00 62.72 81 TYR A CA 1
ATOM 597 C C . TYR A 1 81 ? -0.525 -11.286 -8.101 1.00 62.72 81 TYR A C 1
ATOM 599 O O . TYR A 1 81 ? -0.155 -11.794 -9.160 1.00 62.72 81 TYR A O 1
ATOM 607 N N . ARG A 1 82 ? -1.534 -11.832 -7.406 1.00 70.62 82 ARG A N 1
ATOM 608 C CA . ARG A 1 82 ? -2.213 -13.056 -7.837 1.00 70.62 82 ARG A CA 1
ATOM 609 C C . ARG A 1 82 ? -2.972 -12.799 -9.139 1.00 70.62 82 ARG A C 1
ATOM 611 O O . ARG A 1 82 ? -3.986 -12.106 -9.157 1.00 70.62 82 ARG A O 1
ATOM 618 N N . GLY A 1 83 ? -2.524 -13.449 -10.210 1.00 69.88 83 GLY A N 1
ATOM 619 C CA . GLY A 1 83 ? -3.120 -13.342 -11.543 1.00 69.88 83 GLY A CA 1
ATOM 620 C C . GLY A 1 83 ? -2.503 -12.256 -12.425 1.00 69.88 83 GLY A C 1
ATOM 621 O O . GLY A 1 83 ? -2.967 -12.084 -13.553 1.00 69.88 83 GLY A O 1
ATOM 622 N N . GLU A 1 84 ? -1.478 -11.545 -11.948 1.00 72.31 84 GLU A N 1
ATOM 623 C CA . GLU A 1 84 ? -0.597 -10.793 -12.840 1.00 72.31 84 GLU A CA 1
ATOM 624 C C . GLU A 1 84 ? 0.280 -11.748 -13.649 1.00 72.31 84 GLU A C 1
ATOM 626 O O . GLU A 1 84 ? 0.532 -12.881 -13.234 1.00 72.31 84 GLU A O 1
ATOM 631 N N . ARG A 1 85 ? 0.701 -11.281 -14.830 1.00 68.12 85 ARG A N 1
ATOM 632 C CA . ARG A 1 85 ? 1.599 -12.049 -15.685 1.00 68.12 85 ARG A CA 1
ATOM 633 C C . ARG A 1 85 ? 3.012 -11.998 -15.127 1.00 68.12 85 ARG A C 1
ATOM 635 O O . ARG A 1 85 ? 3.505 -10.927 -14.777 1.00 68.12 85 ARG A O 1
ATOM 642 N N . SER A 1 86 ? 3.656 -13.148 -15.108 1.00 70.38 86 SER A N 1
ATOM 643 C CA . SER A 1 86 ? 5.048 -13.315 -14.725 1.00 70.38 86 SER A CA 1
ATOM 644 C C . SER A 1 86 ? 5.933 -12.859 -15.901 1.00 70.38 86 SER A C 1
ATOM 646 O O . SER A 1 86 ? 6.310 -13.637 -16.772 1.00 70.38 86 SER A O 1
ATOM 648 N N . ASP A 1 87 ? 6.138 -11.538 -16.027 1.00 70.12 87 ASP A N 1
ATOM 649 C CA . ASP A 1 87 ? 6.870 -10.921 -17.153 1.00 70.12 87 ASP A CA 1
ATOM 650 C C . ASP A 1 87 ? 8.400 -10.815 -16.905 1.00 70.12 87 ASP A C 1
ATOM 652 O O . ASP A 1 87 ? 9.152 -10.585 -17.855 1.00 70.12 87 ASP A O 1
ATOM 656 N N . ASP A 1 88 ? 8.863 -11.004 -15.660 1.00 64.88 88 ASP A N 1
ATOM 657 C CA . ASP A 1 88 ? 10.256 -10.770 -15.225 1.00 64.88 88 ASP A CA 1
ATOM 658 C C . ASP A 1 88 ? 11.044 -12.048 -14.865 1.00 64.88 88 ASP A C 1
ATOM 660 O O . ASP A 1 88 ? 12.258 -11.988 -14.638 1.00 64.88 88 ASP A O 1
ATOM 664 N N . ASP A 1 89 ? 10.392 -13.208 -14.798 1.00 63.47 89 ASP A N 1
ATOM 665 C CA . ASP A 1 89 ? 11.033 -14.499 -14.562 1.00 63.47 89 ASP A CA 1
ATOM 666 C C . ASP A 1 89 ? 11.219 -15.304 -15.853 1.00 63.47 89 ASP A C 1
ATOM 668 O O . ASP A 1 89 ? 10.449 -15.237 -16.809 1.00 63.47 89 ASP A O 1
ATOM 672 N N . GLU A 1 90 ? 12.297 -16.088 -15.889 1.00 60.84 90 GLU A N 1
ATOM 673 C CA . GLU A 1 90 ? 12.474 -17.086 -16.939 1.00 60.84 90 GLU A CA 1
ATOM 674 C C . GLU A 1 90 ? 11.396 -18.175 -16.775 1.00 60.84 90 GLU A C 1
ATOM 676 O O . GLU A 1 90 ? 11.103 -18.587 -15.643 1.00 60.84 90 GLU A O 1
ATOM 681 N N . PRO A 1 91 ? 10.820 -18.689 -17.874 1.00 59.78 91 PRO A N 1
ATOM 682 C CA . PRO A 1 91 ? 9.746 -19.672 -17.809 1.00 59.78 91 PRO A CA 1
ATOM 683 C C . PRO A 1 91 ? 10.160 -20.898 -16.979 1.00 59.78 91 PRO A C 1
ATOM 685 O O . PRO A 1 91 ? 11.199 -21.514 -17.226 1.00 59.78 91 PRO A O 1
ATOM 688 N N . GLY A 1 92 ? 9.332 -21.261 -15.991 1.00 62.41 92 GLY A N 1
ATOM 689 C CA . GLY A 1 92 ? 9.522 -22.440 -15.135 1.00 62.41 92 GLY A CA 1
ATOM 690 C C . GLY A 1 92 ? 10.298 -22.213 -13.828 1.00 62.41 92 GLY A C 1
ATOM 691 O O . GLY A 1 92 ? 10.453 -23.158 -13.051 1.00 62.41 92 GLY A O 1
ATOM 692 N N . MET A 1 93 ? 10.746 -20.988 -13.527 1.00 63.81 93 MET A N 1
ATOM 693 C CA . MET A 1 93 ? 11.506 -20.683 -12.298 1.00 63.81 93 MET A CA 1
ATOM 694 C C . MET A 1 93 ? 10.695 -20.833 -11.000 1.00 63.81 93 MET A C 1
ATOM 696 O O . MET A 1 93 ? 11.266 -21.080 -9.937 1.00 63.81 93 MET A O 1
ATOM 700 N N . LEU A 1 94 ? 9.370 -20.732 -11.086 1.00 64.94 94 LEU A N 1
ATOM 701 C CA . LEU A 1 94 ? 8.438 -20.897 -9.967 1.00 64.94 94 LEU A CA 1
ATOM 702 C C . LEU A 1 94 ? 7.912 -22.342 -9.811 1.00 64.94 94 LEU A C 1
ATOM 704 O O . LEU A 1 94 ? 7.080 -22.609 -8.944 1.00 64.94 94 LEU A O 1
ATOM 708 N N . GLY A 1 95 ? 8.403 -23.292 -10.617 1.00 65.56 95 GLY A N 1
ATOM 709 C CA . GLY A 1 95 ? 7.903 -24.670 -10.639 1.00 65.56 95 GLY A CA 1
ATOM 710 C C . GLY A 1 95 ? 6.488 -24.793 -11.224 1.00 65.56 95 GLY A C 1
ATOM 711 O O . GLY A 1 95 ? 5.952 -23.849 -11.801 1.00 65.56 95 GLY A O 1
ATOM 712 N N . GLU A 1 96 ? 5.865 -25.969 -11.085 1.00 66.25 96 GLU A N 1
ATOM 713 C CA . GLU A 1 96 ? 4.534 -26.254 -11.662 1.00 66.25 96 GLU A CA 1
ATOM 714 C C . GLU A 1 96 ? 3.456 -25.276 -11.147 1.00 66.25 96 GLU A C 1
ATOM 716 O O . GLU A 1 96 ? 2.602 -24.816 -11.912 1.00 66.25 96 GLU A O 1
ATOM 721 N N . ASP A 1 97 ? 3.577 -24.853 -9.885 1.00 67.56 97 ASP A N 1
ATOM 722 C CA . ASP A 1 97 ? 2.685 -23.895 -9.219 1.00 67.56 97 ASP A CA 1
ATOM 723 C C . ASP A 1 97 ? 2.807 -22.454 -9.752 1.00 67.56 97 ASP A C 1
ATOM 725 O O . ASP A 1 97 ? 1.925 -21.633 -9.500 1.00 67.56 97 ASP A O 1
ATOM 729 N N . GLY A 1 98 ? 3.826 -22.155 -10.566 1.00 67.06 98 GLY A N 1
ATOM 730 C CA . GLY A 1 98 ? 4.016 -20.851 -11.212 1.00 67.06 98 GLY A CA 1
ATOM 731 C C . GLY A 1 98 ? 3.641 -20.759 -12.693 1.00 67.06 98 GLY A C 1
ATOM 732 O O . GLY A 1 98 ? 3.596 -19.663 -13.225 1.00 67.06 98 GLY A O 1
ATOM 733 N N . MET A 1 99 ? 3.350 -21.880 -13.359 1.00 68.75 99 MET A N 1
ATOM 734 C CA . MET A 1 99 ? 2.944 -21.901 -14.776 1.00 68.75 99 MET A CA 1
ATOM 735 C C . MET A 1 99 ? 1.658 -21.093 -15.093 1.00 68.75 99 MET A C 1
ATOM 737 O O . MET A 1 99 ? 0.624 -21.276 -14.465 1.00 68.75 99 MET A O 1
ATOM 741 N N . GLU A 1 100 ? 1.592 -20.273 -16.130 1.00 70.19 100 GLU A N 1
ATOM 742 C CA . GLU A 1 100 ? 0.311 -19.656 -16.506 1.00 70.19 100 GLU A CA 1
ATOM 743 C C . GLU A 1 100 ? -0.589 -20.612 -17.313 1.00 70.19 100 GLU A C 1
ATOM 745 O O . GLU A 1 100 ? -0.121 -21.557 -17.958 1.00 70.19 100 GLU A O 1
ATOM 750 N N . PRO A 1 101 ? -1.924 -20.426 -17.298 1.00 66.19 101 PRO A N 1
ATOM 751 C CA . PRO A 1 101 ? -2.814 -21.172 -18.181 1.00 66.19 101 PRO A CA 1
ATOM 752 C C . PRO A 1 101 ? -2.489 -20.869 -19.653 1.00 66.19 101 PRO A C 1
ATOM 754 O O . PRO A 1 101 ? -2.822 -19.808 -20.176 1.00 66.19 101 PRO A O 1
ATOM 757 N N . GLY A 1 102 ? -1.872 -21.840 -20.327 1.00 68.19 102 GLY A N 1
ATOM 758 C CA . GLY A 1 102 ? -1.382 -21.715 -21.704 1.00 68.19 102 GLY A CA 1
ATOM 759 C C . GLY A 1 102 ? 0.135 -21.848 -21.832 1.00 68.19 102 GLY A C 1
ATOM 760 O O . GLY A 1 102 ? 0.625 -22.026 -22.949 1.00 68.19 102 GLY A O 1
ATOM 761 N N . ASP A 1 103 ? 0.854 -21.833 -20.714 1.00 70.12 103 ASP A N 1
ATOM 762 C CA . ASP A 1 103 ? 2.289 -22.057 -20.680 1.00 70.12 103 ASP A CA 1
ATOM 763 C C . ASP A 1 103 ? 2.645 -23.537 -20.861 1.00 70.12 103 ASP A C 1
ATOM 765 O O . ASP A 1 103 ? 1.892 -24.451 -20.503 1.00 70.12 103 ASP A O 1
ATOM 769 N N . LEU A 1 104 ? 3.829 -23.764 -21.426 1.00 67.25 104 LEU A N 1
ATOM 770 C CA . LEU A 1 104 ? 4.404 -25.082 -21.666 1.00 67.25 104 LEU A CA 1
ATOM 771 C C . LEU A 1 104 ? 5.683 -25.213 -20.845 1.00 67.25 104 LEU A C 1
ATOM 773 O O . LEU A 1 104 ? 6.522 -24.313 -20.880 1.00 67.25 104 LEU A O 1
ATOM 777 N N . ASP A 1 105 ? 5.837 -26.321 -20.123 1.00 70.12 105 ASP A N 1
ATOM 778 C CA . ASP A 1 105 ? 7.087 -26.625 -19.430 1.00 70.12 105 ASP A CA 1
ATOM 779 C C . ASP A 1 105 ? 8.256 -26.793 -20.425 1.00 70.12 105 ASP A C 1
ATOM 781 O O . ASP A 1 105 ? 8.080 -26.828 -21.649 1.00 70.12 105 ASP A O 1
ATOM 785 N N . GLU A 1 106 ? 9.479 -26.937 -19.907 1.00 63.56 106 GLU A N 1
ATOM 786 C CA . GLU A 1 106 ? 10.681 -27.186 -20.722 1.00 63.56 106 GLU A CA 1
ATOM 787 C C . GLU A 1 106 ? 10.587 -28.446 -21.612 1.00 63.56 106 GLU A C 1
ATOM 789 O O . GLU A 1 106 ? 11.407 -28.657 -22.511 1.00 63.56 106 GLU A O 1
ATOM 794 N N . HIS A 1 107 ? 9.589 -29.297 -21.377 1.00 67.62 107 HIS A N 1
ATOM 795 C CA . HIS A 1 107 ? 9.306 -30.526 -22.105 1.00 67.62 107 HIS A CA 1
ATOM 796 C C . HIS A 1 107 ? 8.065 -30.420 -23.015 1.00 67.62 107 HIS A C 1
ATOM 798 O O . HIS A 1 107 ? 7.737 -31.380 -23.718 1.00 67.62 107 HIS A O 1
ATOM 804 N N . GLY A 1 108 ? 7.424 -29.250 -23.091 1.00 63.31 108 GLY A N 1
ATOM 805 C CA . GLY A 1 108 ? 6.259 -28.991 -23.935 1.00 63.31 108 GLY A CA 1
ATOM 806 C C . GLY A 1 108 ? 4.926 -29.473 -23.352 1.00 63.31 108 GLY A C 1
ATOM 807 O O . GLY A 1 108 ? 3.966 -29.648 -24.107 1.00 63.31 108 GLY A O 1
ATOM 808 N N . HIS A 1 109 ? 4.849 -29.735 -22.049 1.00 64.94 109 HIS A N 1
ATOM 809 C CA . HIS A 1 109 ? 3.635 -30.146 -21.354 1.00 64.94 109 HIS A CA 1
ATOM 810 C C . HIS A 1 109 ? 2.968 -28.947 -20.674 1.00 64.94 109 HIS A C 1
ATOM 812 O O . HIS A 1 109 ? 3.618 -28.154 -20.000 1.00 64.94 109 HIS A O 1
ATOM 818 N N . ALA A 1 110 ? 1.652 -28.821 -20.847 1.00 64.88 110 ALA A N 1
ATOM 819 C CA . ALA A 1 110 ? 0.845 -27.919 -20.033 1.00 64.88 110 ALA A CA 1
ATOM 820 C C . ALA A 1 110 ? 0.731 -28.469 -18.602 1.00 64.88 110 ALA A C 1
ATOM 822 O O . ALA A 1 110 ? 0.928 -29.674 -18.390 1.00 64.88 110 ALA A O 1
ATOM 823 N N . ARG A 1 111 ? 0.367 -27.604 -17.643 1.00 63.22 111 ARG A N 1
ATOM 824 C CA . ARG A 1 111 ? 0.008 -28.025 -16.278 1.00 63.22 111 ARG A CA 1
ATOM 825 C C . ARG A 1 111 ? -0.894 -29.251 -16.337 1.00 63.22 111 ARG A C 1
ATOM 827 O O . ARG A 1 111 ? -1.891 -29.251 -17.063 1.00 63.22 111 ARG A O 1
ATOM 834 N N . ARG A 1 112 ? -0.548 -30.302 -15.589 1.00 63.84 112 ARG A N 1
ATOM 835 C CA . ARG A 1 112 ? -1.461 -31.433 -15.440 1.00 63.84 112 ARG A CA 1
ATOM 836 C C . ARG A 1 112 ? -2.576 -30.979 -14.518 1.00 63.84 112 ARG A C 1
ATOM 838 O O . ARG A 1 112 ? -2.401 -30.947 -13.304 1.00 63.84 112 ARG A O 1
ATOM 845 N N . ASP A 1 113 ? -3.718 -30.634 -15.101 1.00 55.41 113 ASP A N 1
ATOM 846 C CA . ASP A 1 113 ? -4.943 -30.489 -14.330 1.00 55.41 113 ASP A CA 1
ATOM 847 C C . ASP A 1 113 ? -5.139 -31.786 -13.537 1.00 55.41 113 ASP A C 1
ATOM 849 O O . ASP A 1 113 ? -5.132 -32.887 -14.096 1.00 55.41 113 ASP A O 1
ATOM 853 N N . ALA A 1 114 ? -5.279 -31.670 -12.217 1.00 54.81 114 ALA A N 1
ATOM 854 C CA . ALA A 1 114 ? -5.424 -32.802 -11.301 1.00 54.81 114 ALA A CA 1
ATOM 855 C C . ALA A 1 114 ? -6.727 -33.614 -11.513 1.00 54.81 114 ALA A C 1
ATOM 857 O O . ALA A 1 114 ? -7.054 -34.482 -10.705 1.00 54.81 114 ALA A O 1
ATOM 858 N N . ASP A 1 115 ? -7.447 -33.360 -12.608 1.00 50.91 115 ASP A N 1
ATOM 859 C CA . ASP A 1 115 ? -8.760 -33.904 -12.933 1.00 50.91 115 ASP A CA 1
ATOM 860 C C . ASP A 1 115 ? -8.720 -35.139 -13.859 1.00 50.91 115 ASP A C 1
ATOM 862 O O . ASP A 1 115 ? -9.765 -35.743 -14.091 1.00 50.91 115 ASP A O 1
ATOM 866 N N . ASP A 1 116 ? -7.549 -35.583 -14.343 1.00 47.00 116 ASP A N 1
ATOM 867 C CA . ASP A 1 116 ? -7.430 -36.759 -15.240 1.00 47.00 116 ASP A CA 1
ATOM 868 C C . ASP A 1 116 ? -7.049 -38.073 -14.517 1.00 47.00 116 ASP A C 1
ATOM 870 O O . ASP A 1 116 ? -6.475 -38.997 -15.094 1.00 47.00 116 ASP A O 1
ATOM 874 N N . ALA A 1 117 ? -7.363 -38.173 -13.222 1.00 44.06 117 ALA A N 1
ATOM 875 C CA . ALA A 1 117 ? -7.212 -39.396 -12.433 1.00 44.06 117 ALA A CA 1
ATOM 876 C C . ALA A 1 117 ? -8.570 -40.086 -12.194 1.00 44.06 117 ALA A C 1
ATOM 878 O O . ALA A 1 117 ? -9.111 -40.031 -11.087 1.00 44.06 117 ALA A O 1
ATOM 879 N N . ILE A 1 118 ? -9.106 -40.767 -13.218 1.00 42.50 118 ILE A N 1
ATOM 880 C CA . ILE A 1 118 ? -10.119 -41.836 -13.069 1.00 42.50 118 ILE A CA 1
ATOM 881 C C . ILE A 1 118 ? -9.719 -43.060 -13.894 1.00 42.50 118 ILE A C 1
ATOM 883 O O . ILE A 1 118 ? -9.550 -42.925 -15.124 1.00 42.50 118 ILE A O 1
#

pLDDT: mean 71.15, std 11.85, range [37.81, 89.69]

Solvent-accessible surface area (backbone atoms only — not comparable to full-atom values): 8246 Å² total; per-residue (Å²): 135,84,80,80,84,67,80,79,77,69,83,87,50,66,79,77,70,43,61,74,80,32,69,69,47,45,52,52,50,50,58,58,51,61,70,36,90,86,64,50,67,86,82,66,66,74,87,78,71,99,50,99,82,57,87,69,62,93,86,60,82,49,72,56,52,50,50,52,49,26,64,75,67,74,49,77,82,60,66,90,55,65,88,60,80,79,81,87,61,66,91,65,78,66,42,82,91,55,61,57,98,88,43,60,47,101,82,69,46,58,82,80,67,88,79,82,81,127